Protein AF-A0A950K668-F1 (afdb_monomer_lite)

pLDDT: mean 90.5, std 13.12, range [50.38, 98.75]

Structure (mmCIF, N/CA/C/O backbone):
data_AF-A0A950K668-F1
#
_entry.id   AF-A0A950K668-F1
#
loop_
_atom_site.group_PDB
_atom_site.id
_atom_site.type_symbol
_atom_site.label_atom_id
_atom_site.label_alt_id
_atom_site.label_comp_id
_atom_site.label_asym_id
_atom_site.label_entity_id
_atom_site.label_seq_id
_atom_site.pdbx_PDB_ins_code
_atom_site.Cartn_x
_atom_site.Cartn_y
_atom_site.Cartn_z
_atom_site.occupancy
_atom_site.B_iso_or_equiv
_atom_site.auth_seq_id
_atom_site.auth_comp_id
_atom_site.auth_asym_id
_atom_site.auth_atom_id
_atom_site.pdbx_PDB_model_num
ATOM 1 N N . MET A 1 1 ? -11.697 -62.229 7.046 1.00 52.88 1 MET A N 1
ATOM 2 C CA . MET A 1 1 ? -10.330 -61.684 7.154 1.00 52.88 1 MET A CA 1
ATOM 3 C C . MET A 1 1 ? -10.079 -60.852 5.907 1.00 52.88 1 MET A C 1
ATOM 5 O O . MET A 1 1 ? -9.658 -61.414 4.909 1.00 52.88 1 MET A O 1
ATOM 9 N N . THR A 1 2 ? -10.416 -59.558 5.931 1.00 50.38 2 THR A N 1
ATOM 10 C CA . THR A 1 2 ? -10.084 -58.634 4.834 1.00 50.38 2 THR A CA 1
ATOM 11 C C . THR A 1 2 ? -9.864 -57.237 5.408 1.00 50.38 2 THR A C 1
ATOM 13 O O . THR A 1 2 ? -10.656 -56.756 6.213 1.00 50.38 2 THR A O 1
ATOM 16 N N . LEU A 1 3 ? -8.714 -56.686 5.032 1.00 50.91 3 LEU A N 1
ATOM 17 C CA . LEU A 1 3 ? -7.992 -55.516 5.526 1.00 50.91 3 LEU A CA 1
ATOM 18 C C . LEU A 1 3 ? -8.825 -54.226 5.654 1.00 50.91 3 LEU A C 1
ATOM 20 O O . LEU A 1 3 ? -9.445 -53.780 4.693 1.00 50.91 3 LEU A O 1
ATOM 24 N N . LEU A 1 4 ? -8.716 -53.578 6.818 1.00 55.41 4 LEU A N 1
ATOM 25 C CA . LEU A 1 4 ? -9.062 -52.174 7.035 1.00 55.41 4 LEU A CA 1
ATOM 26 C C . LEU A 1 4 ? -7.899 -51.315 6.497 1.00 55.41 4 LEU A C 1
ATOM 28 O O . LEU A 1 4 ? -6.801 -51.346 7.053 1.00 55.41 4 LEU A O 1
ATOM 32 N N . LEU A 1 5 ? -8.107 -50.593 5.395 1.00 57.03 5 LEU A N 1
ATOM 33 C CA . LEU A 1 5 ? -7.102 -49.700 4.812 1.00 57.03 5 LEU A CA 1
ATOM 34 C C . LEU A 1 5 ? -7.145 -48.346 5.549 1.00 57.03 5 LEU A C 1
ATOM 36 O O . LEU A 1 5 ? -7.999 -47.506 5.277 1.00 57.03 5 LEU A O 1
ATOM 40 N N . LEU A 1 6 ? -6.249 -48.150 6.517 1.00 55.00 6 LEU A N 1
ATOM 41 C CA . LEU A 1 6 ? -6.018 -46.858 7.171 1.00 55.00 6 LEU A CA 1
ATOM 42 C C . LEU A 1 6 ? -5.288 -45.923 6.196 1.00 55.00 6 LEU A C 1
ATOM 44 O O . LEU A 1 6 ? -4.094 -46.079 5.947 1.00 55.00 6 LEU A O 1
ATOM 48 N N . ILE A 1 7 ? -6.005 -44.948 5.640 1.00 62.03 7 ILE A N 1
ATOM 49 C CA . ILE A 1 7 ? -5.413 -43.857 4.860 1.00 62.03 7 ILE A CA 1
ATOM 50 C C . ILE A 1 7 ? -4.798 -42.866 5.857 1.00 62.03 7 ILE A C 1
ATOM 52 O O . ILE A 1 7 ? -5.500 -42.046 6.446 1.00 62.03 7 ILE A O 1
ATOM 56 N N . LEU A 1 8 ? -3.482 -42.957 6.072 1.00 56.16 8 LEU A N 1
ATOM 57 C CA . LEU A 1 8 ? -2.706 -41.893 6.710 1.00 56.16 8 LEU A CA 1
ATOM 58 C C . LEU A 1 8 ? -2.647 -40.698 5.750 1.00 56.16 8 LEU A C 1
ATOM 60 O O . LEU A 1 8 ? -1.856 -40.682 4.810 1.00 56.16 8 LEU A O 1
ATOM 64 N N . LEU A 1 9 ? -3.491 -39.696 5.984 1.00 61.62 9 LEU A N 1
ATOM 65 C CA . LEU A 1 9 ? -3.308 -38.363 5.417 1.00 61.62 9 LEU A CA 1
ATOM 66 C C . LEU A 1 9 ? -2.074 -37.735 6.085 1.00 61.62 9 LEU A C 1
ATOM 68 O O . LEU A 1 9 ? -2.092 -37.557 7.306 1.00 61.62 9 LEU A O 1
ATOM 72 N N . PRO A 1 10 ? -1.006 -37.388 5.345 1.00 56.12 10 PRO A N 1
ATOM 73 C CA . PRO A 1 10 ? 0.038 -36.554 5.907 1.00 56.12 10 PRO A CA 1
ATOM 74 C C . PRO A 1 10 ? -0.585 -35.181 6.158 1.00 56.12 10 PRO A C 1
ATOM 76 O O . PRO A 1 10 ? -0.921 -34.455 5.222 1.00 56.12 10 PRO A O 1
ATOM 79 N N . ALA A 1 11 ? -0.781 -34.836 7.429 1.00 57.47 11 ALA A N 1
ATOM 80 C CA . ALA A 1 11 ? -1.008 -33.456 7.814 1.00 57.47 11 ALA A CA 1
ATOM 81 C C . ALA A 1 11 ? 0.203 -32.665 7.308 1.00 57.47 11 ALA A C 1
ATOM 83 O O . ALA A 1 11 ? 1.310 -32.833 7.820 1.00 57.47 11 ALA A O 1
ATOM 84 N N . LEU A 1 12 ? 0.014 -31.875 6.249 1.00 54.16 12 LEU A N 1
ATOM 85 C CA . LEU A 1 12 ? 1.000 -30.907 5.791 1.00 54.16 12 LEU A CA 1
ATOM 86 C C . LEU A 1 12 ? 1.207 -29.929 6.946 1.00 54.16 12 LEU A C 1
ATOM 88 O O . LEU A 1 12 ? 0.433 -28.990 7.121 1.00 54.16 12 LEU A O 1
ATOM 92 N N . ALA A 1 13 ? 2.209 -30.199 7.779 1.00 54.59 13 ALA A N 1
ATOM 93 C CA . ALA A 1 13 ? 2.673 -29.268 8.784 1.00 54.59 13 ALA A CA 1
ATOM 94 C C . ALA A 1 13 ? 3.174 -28.036 8.027 1.00 54.59 13 ALA A C 1
ATOM 96 O O . ALA A 1 13 ? 4.266 -28.042 7.463 1.00 54.59 13 ALA A O 1
ATOM 97 N N . GLN A 1 14 ? 2.326 -27.013 7.931 1.00 56.84 14 GLN A N 1
ATOM 98 C CA . GLN A 1 14 ? 2.734 -25.708 7.440 1.00 56.84 14 GLN A CA 1
ATOM 99 C C . GLN A 1 14 ? 3.853 -25.234 8.369 1.00 56.84 14 GLN A C 1
ATOM 101 O O . GLN A 1 14 ? 3.646 -25.144 9.582 1.00 56.84 14 GLN A O 1
ATOM 106 N N . GLU A 1 15 ? 5.050 -25.009 7.820 1.00 59.06 15 GLU A N 1
ATOM 107 C CA . GLU A 1 15 ? 6.152 -24.416 8.578 1.00 59.06 15 GLU A CA 1
ATOM 108 C C . GLU A 1 15 ? 5.621 -23.145 9.265 1.00 59.06 15 GLU A C 1
ATOM 110 O O . GLU A 1 15 ? 4.963 -22.342 8.590 1.00 59.06 15 GLU A O 1
ATOM 115 N N . PRO A 1 16 ? 5.841 -22.955 10.581 1.00 61.91 16 PRO A N 1
ATOM 116 C CA . PRO A 1 16 ? 5.365 -21.771 11.280 1.00 61.91 16 PRO A CA 1
ATOM 117 C C . PRO A 1 16 ? 5.895 -20.522 10.573 1.00 61.91 16 PRO A C 1
ATOM 119 O O . PRO A 1 16 ? 7.095 -20.249 10.599 1.00 61.91 16 PRO A O 1
ATOM 122 N N . GLN A 1 17 ? 5.017 -19.777 9.900 1.00 66.31 17 GLN A N 1
ATOM 123 C CA . GLN A 1 17 ? 5.405 -18.505 9.306 1.00 66.31 17 GLN A CA 1
ATOM 124 C C . GLN A 1 17 ? 5.792 -17.553 10.435 1.00 66.31 17 GLN A C 1
ATOM 126 O O . GLN A 1 17 ? 5.032 -17.372 11.391 1.00 66.31 17 GLN A O 1
ATOM 131 N N . VAL A 1 18 ? 6.978 -16.950 10.327 1.00 76.94 18 VAL A N 1
ATOM 132 C CA . VAL A 1 18 ? 7.413 -15.907 11.256 1.00 76.94 18 VAL A CA 1
ATOM 133 C C . VAL A 1 18 ? 6.431 -14.747 11.117 1.00 76.94 18 VAL A C 1
ATOM 135 O O . VAL A 1 18 ? 6.341 -14.114 10.064 1.00 76.94 18 VAL A O 1
ATOM 138 N N . ARG A 1 19 ? 5.636 -14.519 12.166 1.00 78.00 19 ARG A N 1
ATOM 139 C CA . ARG A 1 19 ? 4.750 -13.360 12.254 1.00 78.00 19 ARG A CA 1
ATOM 140 C C . ARG A 1 19 ? 5.553 -12.175 12.755 1.00 78.00 19 ARG A C 1
ATOM 142 O O . ARG A 1 19 ? 6.066 -12.198 13.871 1.00 78.00 19 ARG A O 1
ATOM 149 N N . GLU A 1 20 ? 5.620 -11.146 11.932 1.00 82.69 20 GLU A N 1
ATOM 150 C CA . GLU A 1 20 ? 6.189 -9.861 12.300 1.00 82.69 20 GLU A CA 1
ATOM 151 C C . GLU A 1 20 ? 5.124 -8.992 12.971 1.00 82.69 20 GLU A C 1
ATOM 153 O O . GLU A 1 20 ? 3.912 -9.235 12.872 1.00 82.69 20 GLU A O 1
ATOM 158 N N . GLN A 1 21 ? 5.596 -7.977 13.689 1.00 80.06 21 GLN A N 1
ATOM 159 C CA . GLN A 1 21 ? 4.751 -6.978 14.325 1.00 80.06 21 GLN A CA 1
ATOM 160 C C . GLN A 1 21 ? 5.196 -5.585 13.884 1.00 80.06 21 GLN A C 1
ATOM 162 O O . GLN A 1 21 ? 6.334 -5.178 14.121 1.00 80.06 21 GLN A O 1
ATOM 167 N N . ALA A 1 22 ? 4.271 -4.848 13.276 1.00 77.69 22 ALA A N 1
ATOM 168 C CA . ALA A 1 22 ? 4.298 -3.395 13.226 1.00 77.69 22 ALA A CA 1
ATOM 169 C C . ALA A 1 22 ? 3.438 -2.835 14.370 1.00 77.69 22 ALA A C 1
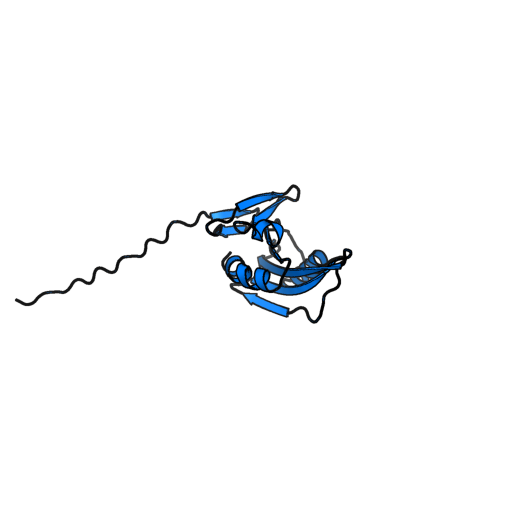ATOM 171 O O . ALA A 1 22 ? 2.603 -3.562 14.919 1.00 77.69 22 ALA A O 1
ATOM 172 N N . PRO A 1 23 ? 3.578 -1.547 14.732 1.00 73.56 23 PRO A N 1
ATOM 173 C CA . PRO A 1 23 ? 2.679 -0.896 15.680 1.00 73.56 23 PRO A CA 1
ATOM 174 C C . PRO A 1 23 ? 1.208 -0.986 15.233 1.00 73.56 23 PRO A C 1
ATOM 176 O O . PRO A 1 23 ? 0.711 -0.138 14.498 1.00 73.56 23 PRO A O 1
ATOM 179 N N . GLY A 1 24 ? 0.501 -2.018 15.701 1.00 72.06 24 GLY A N 1
ATOM 180 C CA . GLY A 1 24 ? -0.904 -2.275 15.385 1.00 72.06 24 GLY A CA 1
ATOM 181 C C . GLY A 1 24 ? -1.216 -3.382 14.409 1.00 72.06 24 GLY A C 1
ATOM 182 O O . GLY A 1 24 ? -2.366 -3.780 14.366 1.00 72.06 24 GLY A O 1
ATOM 183 N N . LEU A 1 25 ? -0.237 -3.894 13.673 1.00 83.19 25 LEU A N 1
ATOM 184 C CA . LEU A 1 25 ? -0.485 -4.884 12.633 1.00 83.19 25 LEU A CA 1
ATOM 185 C C . LEU A 1 25 ? 0.442 -6.078 12.833 1.00 83.19 25 LEU A C 1
ATOM 187 O O . LEU A 1 25 ? 1.658 -5.913 12.929 1.00 83.19 25 LEU A O 1
ATOM 191 N N . SER A 1 26 ? -0.129 -7.280 12.885 1.00 85.19 26 SER A N 1
ATOM 192 C CA . SER A 1 26 ? 0.639 -8.522 12.825 1.00 85.19 26 SER A CA 1
ATOM 193 C C . SER A 1 26 ? 0.419 -9.170 11.471 1.00 85.19 26 SER A C 1
ATOM 195 O O . SER A 1 26 ? -0.723 -9.424 11.103 1.00 85.19 26 SER A O 1
ATOM 197 N N . PHE A 1 27 ? 1.508 -9.454 10.767 1.00 86.12 27 PHE A N 1
ATOM 198 C CA . PHE A 1 27 ? 1.480 -9.995 9.412 1.00 86.12 27 PHE A CA 1
ATOM 199 C C . PHE A 1 27 ? 2.549 -11.087 9.259 1.00 86.12 27 PHE A C 1
ATOM 201 O O . PHE A 1 27 ? 3.582 -11.045 9.938 1.00 86.12 27 PHE A O 1
ATOM 208 N N . PRO A 1 28 ? 2.328 -12.100 8.408 1.00 89.38 28 PRO A N 1
ATOM 209 C CA . PRO A 1 28 ? 3.370 -13.055 8.057 1.00 89.38 28 PRO A CA 1
ATOM 210 C C . PRO A 1 28 ? 4.458 -12.368 7.218 1.00 89.38 28 PRO A C 1
ATOM 212 O O . PRO A 1 28 ? 4.152 -11.724 6.215 1.00 89.38 28 PRO A O 1
ATOM 215 N N . LEU A 1 29 ? 5.736 -12.531 7.583 1.00 91.75 29 LEU A N 1
ATOM 216 C CA . LEU A 1 29 ? 6.832 -12.134 6.694 1.00 91.75 29 LEU A CA 1
ATOM 217 C C . LEU A 1 29 ? 6.954 -13.167 5.565 1.00 91.75 29 LEU A C 1
ATOM 219 O O . LEU A 1 29 ? 7.190 -14.348 5.850 1.00 91.75 29 LEU A O 1
ATOM 223 N N . PRO A 1 30 ? 6.819 -12.773 4.288 1.00 92.12 30 PRO A N 1
ATOM 224 C CA . PRO A 1 30 ? 6.912 -13.726 3.197 1.00 92.12 30 PRO A CA 1
ATOM 225 C C . PRO A 1 30 ? 8.314 -14.340 3.118 1.00 92.12 30 PRO A C 1
ATOM 227 O O . PRO A 1 30 ? 9.329 -13.691 3.378 1.00 92.12 30 PRO A O 1
ATOM 230 N N . LYS A 1 31 ? 8.386 -15.620 2.743 1.00 90.44 31 LYS A N 1
ATOM 231 C CA . LYS A 1 31 ? 9.650 -16.365 2.709 1.00 90.44 31 LYS A CA 1
ATOM 232 C C . LYS A 1 31 ? 10.668 -15.679 1.790 1.00 90.44 31 LYS A C 1
ATOM 234 O O . LYS A 1 31 ? 10.392 -15.444 0.617 1.00 90.44 31 LYS A O 1
ATOM 239 N N . GLY A 1 32 ? 11.857 -15.405 2.325 1.00 91.94 32 GLY A N 1
ATOM 240 C CA . GLY A 1 32 ? 12.962 -14.778 1.592 1.00 91.94 32 GLY A CA 1
ATOM 241 C C . GLY A 1 32 ? 12.886 -13.253 1.487 1.00 91.94 32 GLY A C 1
ATOM 242 O O . GLY A 1 32 ? 13.800 -12.656 0.927 1.00 91.94 32 GLY A O 1
ATOM 243 N N . TRP A 1 33 ? 11.840 -12.624 2.025 1.00 95.81 33 TRP A N 1
ATOM 244 C CA . TRP A 1 33 ? 11.753 -11.171 2.105 1.00 95.81 33 TRP A CA 1
ATOM 245 C C . TRP A 1 33 ? 12.534 -10.658 3.308 1.00 95.81 33 TRP A C 1
ATOM 247 O O . TRP A 1 33 ? 12.686 -11.358 4.312 1.00 95.81 33 TRP A O 1
ATOM 257 N N . SER A 1 34 ? 13.031 -9.429 3.208 1.00 94.94 34 SER A N 1
ATOM 258 C CA . SER A 1 34 ? 13.724 -8.767 4.308 1.00 94.94 34 SER A CA 1
ATOM 259 C C . SER A 1 34 ? 12.881 -7.648 4.902 1.00 94.94 34 SER A C 1
ATOM 261 O O . SER A 1 34 ? 12.073 -7.013 4.225 1.00 94.94 34 SER A O 1
ATOM 263 N N . ARG A 1 35 ? 13.087 -7.423 6.199 1.00 94.50 35 ARG A N 1
ATOM 264 C CA . ARG A 1 35 ? 12.499 -6.329 6.962 1.00 94.50 35 ARG A CA 1
ATOM 265 C C . ARG A 1 35 ? 13.546 -5.242 7.185 1.00 94.50 35 ARG A C 1
ATOM 267 O O . ARG A 1 35 ? 14.686 -5.546 7.531 1.00 94.50 35 ARG A O 1
ATOM 274 N N . GLN A 1 36 ? 13.136 -3.988 7.049 1.00 95.25 36 GLN A N 1
ATOM 275 C CA . GLN A 1 36 ? 13.929 -2.818 7.405 1.00 95.25 36 GLN A CA 1
ATOM 276 C C . GLN A 1 36 ? 13.047 -1.791 8.121 1.00 95.25 36 GLN A C 1
ATOM 278 O O . GLN A 1 36 ? 12.076 -1.294 7.555 1.00 95.25 36 GLN A O 1
ATOM 283 N N . ASP A 1 37 ? 13.389 -1.449 9.360 1.00 94.25 37 ASP A N 1
ATOM 284 C CA . ASP A 1 37 ? 12.733 -0.357 10.080 1.00 94.25 37 ASP A CA 1
ATOM 285 C C . ASP A 1 37 ? 13.193 1.001 9.529 1.00 94.25 37 ASP A C 1
ATOM 287 O O . ASP A 1 37 ? 14.380 1.217 9.267 1.00 94.25 37 ASP A O 1
ATOM 291 N N . LEU A 1 38 ? 12.245 1.918 9.339 1.00 93.94 38 LEU A N 1
ATOM 292 C CA . LEU A 1 38 ? 12.496 3.274 8.859 1.00 93.94 38 LEU A CA 1
ATOM 293 C C . LEU A 1 38 ? 12.364 4.283 10.005 1.00 93.94 38 LEU A C 1
ATOM 295 O O . LEU A 1 38 ? 11.614 4.076 10.960 1.00 93.94 38 LEU A O 1
ATOM 299 N N . GLU A 1 39 ? 13.024 5.435 9.876 1.00 89.31 39 GLU A N 1
ATOM 300 C CA . GLU A 1 39 ? 12.971 6.514 10.878 1.00 89.31 39 GLU A CA 1
ATOM 301 C C . GLU A 1 39 ? 11.542 7.027 11.137 1.00 89.31 39 GLU A C 1
ATOM 303 O O . GLU A 1 39 ? 11.213 7.465 12.238 1.00 89.31 39 GLU A O 1
ATOM 308 N N . SER A 1 40 ? 10.651 6.902 10.148 1.00 88.12 40 SER A N 1
ATOM 309 C CA . SER A 1 40 ? 9.236 7.284 10.230 1.00 88.12 40 SER A CA 1
ATOM 310 C C . SER A 1 40 ? 8.365 6.334 11.066 1.00 88.12 40 SER A C 1
ATOM 312 O O . SER A 1 40 ? 7.142 6.478 11.063 1.00 88.12 40 SER A O 1
ATOM 314 N N . LYS A 1 41 ? 8.958 5.338 11.744 1.00 90.12 41 LYS A N 1
ATOM 315 C CA . LYS A 1 41 ? 8.266 4.204 12.397 1.00 90.12 41 LYS A CA 1
ATOM 316 C C . LYS A 1 41 ? 7.488 3.307 11.429 1.00 90.12 41 LYS A C 1
ATOM 318 O O . LYS A 1 41 ? 6.730 2.445 11.868 1.00 90.12 41 LYS A O 1
ATOM 323 N N . SER A 1 42 ? 7.659 3.521 10.127 1.00 93.75 42 SER A N 1
ATOM 324 C CA . SER A 1 42 ? 7.189 2.593 9.105 1.00 93.75 42 SER A CA 1
ATOM 325 C C . SER A 1 42 ? 8.171 1.433 8.984 1.00 93.75 42 SER A C 1
ATOM 327 O O . SER A 1 42 ? 9.350 1.565 9.317 1.00 93.75 42 SER A O 1
ATOM 329 N N . ILE A 1 43 ? 7.693 0.312 8.463 1.00 95.25 43 ILE A N 1
ATOM 330 C CA . ILE A 1 43 ? 8.522 -0.857 8.178 1.00 95.25 43 ILE A CA 1
ATOM 331 C C . ILE A 1 43 ? 8.532 -1.073 6.671 1.00 95.25 43 ILE A C 1
ATOM 333 O O . ILE A 1 43 ? 7.472 -1.180 6.061 1.00 95.25 43 ILE A O 1
ATOM 337 N N . ALA A 1 44 ? 9.714 -1.150 6.069 1.00 96.00 44 ALA A N 1
ATOM 338 C CA . ALA A 1 44 ? 9.875 -1.603 4.698 1.00 96.00 44 ALA A CA 1
ATOM 339 C C . ALA A 1 44 ? 10.051 -3.126 4.668 1.00 96.00 44 ALA A C 1
ATOM 341 O O . ALA A 1 44 ? 10.872 -3.691 5.390 1.00 96.00 44 ALA A O 1
ATOM 342 N N . ILE A 1 45 ? 9.272 -3.777 3.817 1.00 96.56 45 ILE A N 1
ATOM 343 C CA . ILE A 1 45 ? 9.307 -5.202 3.522 1.00 96.56 45 ILE A CA 1
ATOM 344 C C . ILE A 1 45 ? 9.733 -5.322 2.057 1.00 96.56 45 ILE A C 1
ATOM 346 O O . ILE A 1 45 ? 9.063 -4.812 1.153 1.00 96.56 45 ILE A O 1
ATOM 350 N N . LEU A 1 46 ? 10.903 -5.916 1.832 1.00 96.94 46 LEU A N 1
ATOM 351 C CA . LEU A 1 46 ? 11.586 -5.917 0.540 1.00 96.94 46 LEU A CA 1
ATOM 352 C C . LEU A 1 46 ? 11.593 -7.329 -0.062 1.00 96.94 46 LEU A C 1
ATOM 354 O O . LEU A 1 46 ? 11.957 -8.279 0.642 1.00 96.94 46 LEU A O 1
ATOM 358 N N . PRO A 1 47 ? 11.225 -7.490 -1.345 1.00 95.81 47 PRO A N 1
ATOM 359 C CA . PRO A 1 47 ? 11.312 -8.775 -2.027 1.00 95.81 47 PRO A CA 1
ATOM 360 C C . PRO A 1 47 ? 12.774 -9.219 -2.200 1.00 95.81 47 PRO A C 1
ATOM 362 O O . PRO A 1 47 ? 13.686 -8.390 -2.171 1.00 95.81 47 PRO A O 1
ATOM 365 N N . PRO A 1 48 ? 13.033 -10.524 -2.390 1.00 93.50 48 PRO A N 1
ATOM 366 C CA . PRO A 1 48 ? 14.389 -11.035 -2.547 1.00 93.50 48 PRO A CA 1
ATOM 367 C C . PRO A 1 48 ? 15.067 -10.537 -3.832 1.00 93.50 48 PRO A C 1
ATOM 369 O O . PRO A 1 48 ? 14.438 -10.341 -4.870 1.00 93.50 48 PRO A O 1
ATOM 372 N N . GLY A 1 49 ? 16.397 -10.442 -3.791 1.00 91.75 49 GLY A N 1
ATOM 373 C CA . GLY A 1 49 ? 17.223 -10.255 -4.985 1.00 91.75 49 GLY A CA 1
ATOM 374 C C . GLY A 1 49 ? 17.177 -8.842 -5.575 1.00 91.75 49 GLY A C 1
ATOM 375 O O . GLY A 1 49 ? 17.236 -7.849 -4.852 1.00 91.75 49 GLY A O 1
ATOM 376 N N . GLY A 1 50 ? 17.156 -8.757 -6.910 1.00 84.19 50 GLY A N 1
ATOM 377 C CA . GLY A 1 50 ? 17.211 -7.485 -7.645 1.00 84.19 50 GLY A CA 1
ATOM 378 C C . GLY A 1 50 ? 15.967 -6.611 -7.465 1.00 84.19 50 GLY A C 1
ATOM 379 O O . GLY A 1 50 ? 16.067 -5.383 -7.520 1.00 84.19 50 GLY A O 1
ATOM 380 N N . ASP A 1 51 ? 14.829 -7.237 -7.167 1.00 91.12 51 ASP A N 1
ATOM 381 C CA . ASP A 1 51 ? 13.536 -6.573 -7.024 1.00 91.12 51 ASP A CA 1
ATOM 382 C C . ASP A 1 51 ? 13.493 -5.620 -5.827 1.00 91.12 51 ASP A C 1
ATOM 384 O O . ASP A 1 51 ? 12.766 -4.632 -5.875 1.00 91.12 51 ASP A O 1
ATOM 388 N N . ALA A 1 52 ? 14.309 -5.845 -4.788 1.00 88.50 52 ALA A N 1
ATOM 389 C CA . ALA A 1 52 ? 14.366 -5.004 -3.585 1.00 88.50 52 ALA A CA 1
ATOM 390 C C . ALA A 1 52 ? 14.635 -3.516 -3.880 1.00 88.50 52 ALA A C 1
ATOM 392 O O . ALA A 1 52 ? 14.332 -2.650 -3.066 1.00 88.50 52 ALA A O 1
ATOM 393 N N . ARG A 1 53 ? 15.236 -3.207 -5.038 1.00 90.12 53 ARG A N 1
ATOM 394 C CA . ARG A 1 53 ? 15.521 -1.829 -5.476 1.00 90.12 53 ARG A CA 1
ATOM 395 C C . ARG A 1 53 ? 14.395 -1.203 -6.298 1.00 90.12 53 ARG A C 1
ATOM 397 O O . ARG A 1 53 ? 14.447 -0.012 -6.585 1.00 90.12 53 ARG A O 1
ATOM 404 N N . GLN A 1 54 ? 13.437 -2.009 -6.737 1.00 95.81 54 GLN A N 1
ATOM 405 C CA . GLN A 1 54 ? 12.401 -1.637 -7.699 1.00 95.81 54 GLN A CA 1
ATOM 406 C C . GLN A 1 54 ? 10.990 -1.910 -7.175 1.00 95.81 54 GLN A C 1
ATOM 408 O O . GLN A 1 54 ? 10.023 -1.557 -7.843 1.00 95.81 54 GLN A O 1
ATOM 413 N N . CYS A 1 55 ? 10.859 -2.548 -6.016 1.00 97.75 55 CYS A N 1
ATOM 414 C CA . CYS A 1 55 ? 9.599 -2.860 -5.377 1.00 97.75 55 CYS A CA 1
ATOM 415 C C . CYS A 1 55 ? 9.769 -2.800 -3.860 1.00 97.75 55 CYS A C 1
ATOM 417 O O . CYS A 1 55 ? 10.652 -3.452 -3.304 1.00 97.75 55 CYS A O 1
ATOM 419 N N . THR A 1 56 ? 8.888 -2.058 -3.199 1.00 97.69 56 THR A N 1
ATOM 420 C CA . THR A 1 56 ? 8.886 -1.899 -1.745 1.00 97.69 56 THR A CA 1
ATOM 421 C C . THR A 1 56 ? 7.463 -2.020 -1.231 1.00 97.69 56 THR A C 1
ATOM 423 O O . THR A 1 56 ? 6.543 -1.396 -1.765 1.00 97.69 56 THR A O 1
ATOM 426 N N . VAL A 1 57 ? 7.293 -2.792 -0.162 1.00 97.75 57 VAL A N 1
ATOM 427 C CA . VAL A 1 57 ? 6.069 -2.811 0.636 1.00 97.75 57 VAL A CA 1
ATOM 428 C C . VAL A 1 57 ? 6.335 -2.024 1.911 1.00 97.75 57 VAL A C 1
ATOM 430 O O . VAL A 1 57 ? 7.303 -2.288 2.612 1.00 97.75 57 VAL A O 1
ATOM 433 N N . LEU A 1 58 ? 5.509 -1.032 2.206 1.00 96.88 58 LEU A N 1
ATOM 434 C CA . LEU A 1 58 ? 5.609 -0.199 3.395 1.00 96.88 58 LEU A CA 1
ATOM 435 C C . LEU A 1 58 ? 4.435 -0.505 4.312 1.00 96.88 58 LEU A C 1
ATOM 437 O O . LEU A 1 58 ? 3.286 -0.269 3.948 1.00 96.88 58 LEU A O 1
ATOM 441 N N . ILE A 1 59 ? 4.731 -0.994 5.510 1.00 96.56 59 ILE A N 1
ATOM 442 C CA . ILE A 1 59 ? 3.769 -1.074 6.603 1.00 96.56 59 ILE A CA 1
ATOM 443 C C . ILE A 1 59 ? 3.816 0.266 7.327 1.00 96.56 59 ILE A C 1
ATOM 445 O O . ILE A 1 59 ? 4.834 0.622 7.931 1.00 96.56 59 ILE A O 1
ATOM 449 N N . LEU A 1 60 ? 2.738 1.034 7.217 1.00 95.19 60 LEU A N 1
ATOM 450 C CA . LEU A 1 60 ? 2.649 2.352 7.831 1.00 95.19 60 LEU A CA 1
ATOM 451 C C . LEU A 1 60 ? 2.274 2.203 9.313 1.00 95.19 60 LEU A C 1
ATOM 453 O O . LEU A 1 60 ? 1.545 1.274 9.672 1.00 95.19 60 LEU A O 1
ATOM 457 N N . PRO A 1 61 ? 2.748 3.099 10.197 1.00 93.44 61 PRO A N 1
ATOM 458 C CA . PRO A 1 61 ? 2.317 3.087 11.588 1.00 93.44 61 PRO A CA 1
ATOM 459 C C . PRO A 1 61 ? 0.803 3.289 11.653 1.00 93.44 61 PRO A C 1
ATOM 461 O O . PRO A 1 61 ? 0.270 4.150 10.950 1.00 93.44 61 PRO A O 1
ATOM 464 N N . ALA A 1 62 ? 0.120 2.524 12.509 1.00 94.44 62 ALA A N 1
ATOM 465 C CA . ALA A 1 62 ? -1.305 2.728 12.730 1.00 94.44 62 ALA A CA 1
ATOM 466 C C . ALA A 1 62 ? -1.575 4.154 13.238 1.00 94.44 62 ALA A C 1
ATOM 468 O O . ALA A 1 62 ? -0.807 4.695 14.040 1.00 94.44 62 ALA A O 1
ATOM 469 N N . GLN A 1 63 ? -2.670 4.749 12.773 1.00 94.62 63 GLN A N 1
ATOM 470 C CA . GLN A 1 63 ? -3.055 6.124 13.095 1.00 94.62 63 GLN A CA 1
ATOM 471 C C . GLN A 1 63 ? -4.462 6.150 13.674 1.00 94.62 63 GLN A C 1
ATOM 473 O O . GLN A 1 63 ? -5.319 5.386 13.240 1.00 94.62 63 GLN A O 1
ATOM 478 N N . ASP A 1 64 ? -4.715 7.053 14.615 1.00 96.56 64 ASP A N 1
ATOM 479 C CA . ASP A 1 64 ? -6.082 7.372 15.010 1.00 96.56 64 ASP A CA 1
ATOM 480 C C . ASP A 1 64 ? -6.657 8.408 14.036 1.00 96.56 64 ASP A C 1
ATOM 482 O O . ASP A 1 64 ? -6.046 9.448 13.782 1.00 96.56 64 ASP A O 1
ATOM 486 N N . VAL A 1 65 ? -7.831 8.119 13.481 1.00 97.19 65 VAL A N 1
ATOM 487 C CA . VAL A 1 65 ? -8.555 8.966 12.532 1.00 97.19 65 VAL A CA 1
ATOM 488 C C . VAL A 1 65 ? -9.997 9.170 12.995 1.00 97.19 65 VAL A C 1
ATOM 490 O O . VAL A 1 65 ? -10.649 8.251 13.491 1.00 97.19 65 VAL A O 1
ATOM 493 N N . ASP A 1 66 ? -10.514 10.383 12.802 1.00 97.50 66 ASP A N 1
ATOM 494 C CA . ASP A 1 66 ? -11.922 10.729 13.062 1.00 97.50 66 ASP A CA 1
ATOM 495 C C . ASP A 1 66 ? -12.799 10.654 11.794 1.00 97.50 66 ASP A C 1
ATOM 497 O O . ASP A 1 66 ? -13.988 10.963 11.830 1.00 97.50 66 ASP A O 1
ATOM 501 N N . LEU A 1 67 ? -12.211 10.243 10.668 1.00 97.50 67 LEU A N 1
ATOM 502 C CA . LEU A 1 67 ? -12.879 10.095 9.376 1.00 97.50 67 LEU A CA 1
ATOM 503 C C . LEU A 1 67 ? -13.538 8.721 9.231 1.00 97.50 67 LEU A C 1
ATOM 505 O O . LEU A 1 67 ? -13.126 7.740 9.858 1.00 97.50 67 LEU A O 1
ATOM 509 N N . GLY A 1 68 ? -14.536 8.638 8.348 1.00 97.94 68 GLY A N 1
ATOM 510 C CA . GLY A 1 68 ? -15.105 7.354 7.945 1.00 97.94 68 GLY A CA 1
ATOM 511 C C . GLY A 1 68 ? -14.116 6.517 7.111 1.00 97.94 68 GLY A C 1
ATOM 512 O O . GLY A 1 68 ? -13.258 7.094 6.442 1.00 97.94 68 GLY A O 1
ATOM 513 N N . PRO A 1 69 ? -14.267 5.176 7.052 1.00 97.00 69 PRO A N 1
ATOM 514 C CA . PRO A 1 69 ? -13.340 4.279 6.344 1.00 97.00 69 PRO A CA 1
ATOM 515 C C . PRO A 1 69 ? -13.004 4.676 4.907 1.00 97.00 69 PRO A C 1
ATOM 517 O O . PRO A 1 69 ? -11.836 4.705 4.526 1.00 97.00 69 PRO A O 1
ATOM 520 N N . ALA A 1 70 ? -14.015 5.029 4.110 1.00 97.94 70 ALA A N 1
ATOM 521 C CA . ALA A 1 70 ? -13.805 5.430 2.722 1.00 97.94 70 ALA A CA 1
ATOM 522 C C . ALA A 1 70 ? -13.056 6.770 2.602 1.00 97.94 70 ALA A C 1
ATOM 524 O O . ALA A 1 70 ? -12.188 6.920 1.747 1.00 97.94 70 ALA A O 1
ATOM 525 N N . GLU A 1 71 ? -13.364 7.735 3.470 1.00 98.38 71 GLU A N 1
ATOM 526 C CA . GLU A 1 71 ? -12.733 9.058 3.468 1.00 98.38 71 GLU A CA 1
ATOM 527 C C . GLU A 1 71 ? -11.285 8.990 3.953 1.00 98.38 71 GLU A C 1
ATOM 529 O O . GLU A 1 71 ? -10.405 9.584 3.327 1.00 98.38 71 GLU A O 1
ATOM 534 N N . ALA A 1 72 ? -11.031 8.228 5.022 1.00 98.44 72 ALA A N 1
ATOM 535 C CA . ALA A 1 72 ? -9.696 7.970 5.546 1.00 98.44 72 ALA A CA 1
ATOM 536 C C . ALA A 1 72 ? -8.813 7.276 4.496 1.00 98.44 72 ALA A C 1
ATOM 538 O O . ALA A 1 72 ? -7.686 7.710 4.251 1.00 98.44 72 ALA A O 1
ATOM 539 N N . HIS A 1 73 ? -9.349 6.252 3.821 1.00 98.62 73 HIS A N 1
ATOM 540 C CA . HIS A 1 73 ? -8.669 5.565 2.724 1.00 98.62 73 HIS A CA 1
ATOM 541 C C . HIS A 1 73 ? -8.332 6.514 1.568 1.00 98.62 73 HIS A C 1
ATOM 543 O O . HIS A 1 73 ? -7.181 6.598 1.139 1.00 98.62 73 HIS A O 1
ATOM 549 N N . ASP A 1 74 ? -9.324 7.264 1.080 1.00 98.56 74 ASP A N 1
ATOM 550 C CA . ASP A 1 74 ? -9.140 8.186 -0.039 1.00 98.56 74 ASP A CA 1
ATOM 551 C C . ASP A 1 74 ? -8.158 9.311 0.309 1.00 98.56 74 ASP A C 1
ATOM 553 O O . ASP A 1 74 ? -7.375 9.737 -0.543 1.00 98.56 74 ASP A O 1
ATOM 557 N N . GLN A 1 75 ? -8.172 9.797 1.553 1.00 98.50 75 GLN A N 1
ATOM 558 C CA . GLN A 1 75 ? -7.186 10.756 2.037 1.00 98.50 75 GLN A CA 1
ATOM 559 C C . GLN A 1 75 ? -5.782 10.163 2.041 1.00 98.50 75 GLN A C 1
ATOM 561 O O . GLN A 1 75 ? -4.870 10.801 1.517 1.00 98.50 75 GLN A O 1
ATOM 566 N N . LEU A 1 76 ? -5.607 8.952 2.571 1.00 98.38 76 LEU A N 1
ATOM 567 C CA . LEU A 1 76 ? -4.301 8.309 2.602 1.00 98.38 76 LEU A CA 1
ATOM 568 C C . LEU A 1 76 ? -3.761 8.059 1.191 1.00 98.38 76 LEU A C 1
ATOM 570 O O . LEU A 1 76 ? -2.593 8.343 0.939 1.00 98.38 76 LEU A O 1
ATOM 574 N N . PHE A 1 77 ? -4.600 7.603 0.255 1.00 98.56 77 PHE A N 1
ATOM 575 C CA . PHE A 1 77 ? -4.190 7.434 -1.141 1.00 98.56 77 PHE A CA 1
ATOM 576 C C . PHE A 1 77 ? -3.751 8.766 -1.762 1.00 98.56 77 PHE A C 1
ATOM 578 O O . PHE A 1 77 ? -2.678 8.834 -2.357 1.00 98.56 77 PHE A O 1
ATOM 585 N N . ARG A 1 78 ? -4.513 9.853 -1.558 1.00 98.44 78 ARG A N 1
ATOM 586 C CA . ARG A 1 78 ? -4.117 11.193 -2.031 1.00 98.44 78 ARG A CA 1
ATOM 587 C C . ARG A 1 78 ? -2.781 11.648 -1.445 1.00 98.44 78 ARG A C 1
ATOM 589 O O . ARG A 1 78 ? -1.979 12.227 -2.173 1.00 98.44 78 ARG A O 1
ATOM 596 N N . THR A 1 79 ? -2.544 11.401 -0.157 1.00 97.81 79 THR A N 1
ATOM 597 C CA . THR A 1 79 ? -1.268 11.716 0.501 1.00 97.81 79 THR A CA 1
ATOM 598 C C . THR A 1 79 ? -0.127 10.879 -0.072 1.00 97.81 79 THR A C 1
ATOM 600 O O . THR A 1 79 ? 0.922 11.428 -0.396 1.00 97.81 79 THR A O 1
ATOM 603 N N . ALA A 1 80 ? -0.333 9.575 -0.266 1.00 96.81 80 ALA A N 1
ATOM 604 C CA . ALA A 1 80 ? 0.660 8.669 -0.841 1.00 96.81 80 ALA A CA 1
ATOM 605 C C . ALA A 1 80 ? 1.068 9.058 -2.271 1.00 96.81 80 ALA A C 1
ATOM 607 O O . ALA A 1 80 ? 2.213 8.856 -2.668 1.00 96.81 80 ALA A O 1
ATOM 608 N N . THR A 1 81 ? 0.148 9.642 -3.041 1.00 97.69 81 THR A N 1
ATOM 609 C CA . THR A 1 81 ? 0.407 10.104 -4.411 1.00 97.69 81 THR A CA 1
ATOM 610 C C . THR A 1 81 ? 0.667 11.609 -4.502 1.00 97.69 81 THR A C 1
ATOM 612 O O . THR A 1 81 ? 0.639 12.172 -5.599 1.00 97.69 81 THR A O 1
ATOM 615 N N . GLN A 1 82 ? 0.889 12.297 -3.378 1.00 97.88 82 GLN A N 1
ATOM 616 C CA . GLN A 1 82 ? 1.100 13.742 -3.370 1.00 97.88 82 GLN A CA 1
ATOM 617 C C . GLN A 1 82 ? 2.344 14.115 -4.191 1.00 97.88 82 GLN A C 1
ATOM 619 O O . GLN A 1 82 ? 3.403 13.506 -4.067 1.00 97.88 82 GLN A O 1
ATOM 624 N N . GLY A 1 83 ? 2.213 15.128 -5.052 1.00 96.62 83 GLY A N 1
ATOM 625 C CA . GLY A 1 83 ? 3.297 15.565 -5.941 1.00 96.62 83 GLY A CA 1
ATOM 626 C C . GLY A 1 83 ? 3.529 14.667 -7.163 1.00 96.62 83 GLY A C 1
ATOM 627 O O . GLY A 1 83 ? 4.451 14.932 -7.932 1.00 96.62 83 GLY A O 1
ATOM 628 N N . SER A 1 84 ? 2.699 13.639 -7.364 1.00 97.94 84 SER A N 1
ATOM 629 C CA . SER A 1 84 ? 2.692 12.798 -8.567 1.00 97.94 84 SER A CA 1
ATOM 630 C C . SER A 1 84 ? 1.434 13.042 -9.405 1.00 97.94 84 SER A C 1
ATOM 632 O O . SER A 1 84 ? 0.403 13.481 -8.895 1.00 97.94 84 SER A O 1
ATOM 634 N N . THR A 1 85 ? 1.503 12.727 -10.696 1.00 98.31 85 THR A N 1
ATOM 635 C CA . THR A 1 85 ? 0.332 12.675 -11.583 1.00 98.31 85 THR A CA 1
ATOM 636 C C . THR A 1 85 ? -0.208 11.253 -11.611 1.00 98.31 85 THR A C 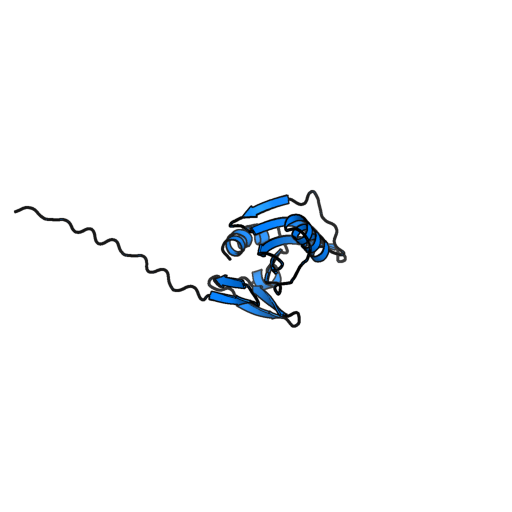1
ATOM 638 O O . THR A 1 85 ? 0.542 10.321 -11.883 1.00 98.31 85 THR A O 1
ATOM 641 N N . VAL A 1 86 ? -1.500 11.070 -11.343 1.00 98.12 86 VAL A N 1
ATOM 642 C CA . VAL A 1 86 ? -2.161 9.765 -11.483 1.00 98.12 86 VAL A CA 1
ATOM 643 C C . VAL A 1 86 ? -2.527 9.554 -12.951 1.00 98.12 86 VAL A C 1
ATOM 645 O O . VAL A 1 86 ? -3.309 10.323 -13.509 1.00 98.12 86 VAL A O 1
ATOM 648 N N . GLU A 1 87 ? -1.979 8.516 -13.580 1.00 97.31 87 GLU A N 1
ATOM 649 C CA . GLU A 1 87 ? -2.305 8.170 -14.962 1.00 97.31 87 GLU A CA 1
ATOM 650 C C . GLU A 1 87 ? -3.543 7.272 -15.031 1.00 97.31 87 GLU A C 1
ATOM 652 O O . GLU A 1 87 ? -3.591 6.174 -14.472 1.00 97.31 87 GLU A O 1
ATOM 657 N N . GLY A 1 88 ? -4.555 7.727 -15.772 1.00 94.62 88 GLY A N 1
ATOM 658 C CA . GLY A 1 88 ? -5.809 7.000 -15.945 1.00 94.62 88 GLY A CA 1
ATOM 659 C C . GLY A 1 88 ? -6.736 7.107 -14.731 1.00 94.62 88 GLY A C 1
ATOM 660 O O . GLY A 1 88 ? -6.844 8.154 -14.097 1.00 94.62 88 GLY A O 1
ATOM 661 N N . LYS A 1 89 ? -7.478 6.032 -14.448 1.00 96.00 89 LYS A N 1
ATOM 662 C CA . LYS A 1 89 ? -8.420 5.971 -13.321 1.00 96.00 89 LYS A CA 1
ATOM 663 C C . LYS A 1 89 ? -7.802 5.196 -12.163 1.00 96.00 89 LYS A C 1
ATOM 665 O O . LYS A 1 89 ? -7.280 4.104 -12.378 1.00 96.00 89 LYS A O 1
ATOM 670 N N . VAL A 1 90 ? -7.963 5.717 -10.946 1.00 98.31 90 VAL A N 1
ATOM 671 C CA . VAL A 1 90 ? -7.723 4.949 -9.716 1.00 98.31 90 VAL A CA 1
ATOM 672 C C . VAL A 1 90 ? -8.693 3.775 -9.697 1.00 98.31 90 VAL A C 1
ATOM 674 O O . VAL A 1 90 ? -9.907 3.982 -9.806 1.00 98.31 90 VAL A O 1
ATOM 677 N N . ARG A 1 91 ? -8.185 2.547 -9.577 1.00 98.31 91 ARG A N 1
ATOM 678 C CA . ARG A 1 91 ? -9.056 1.381 -9.402 1.00 98.31 91 ARG A CA 1
ATOM 679 C C . ARG A 1 91 ? -9.237 1.148 -7.916 1.00 98.31 91 ARG A C 1
ATOM 681 O O . ARG A 1 91 ? -8.268 1.131 -7.164 1.00 98.31 91 ARG A O 1
ATOM 688 N N . LYS A 1 92 ? -10.490 0.962 -7.512 1.00 98.31 92 LYS A N 1
ATOM 689 C CA . LYS A 1 92 ? -10.866 0.657 -6.135 1.00 98.31 92 LYS A CA 1
ATOM 690 C C . LYS A 1 92 ? -11.377 -0.773 -6.051 1.00 98.31 92 LYS A C 1
ATOM 692 O O . LYS A 1 92 ? -12.099 -1.223 -6.939 1.00 98.31 92 LYS A O 1
ATOM 697 N N . SER A 1 93 ? -10.999 -1.481 -4.998 1.00 98.00 93 SER A N 1
ATOM 698 C CA . SER A 1 93 ? -11.416 -2.861 -4.747 1.00 98.00 93 SER A CA 1
ATOM 699 C C . SER A 1 93 ? -11.367 -3.175 -3.253 1.00 98.00 93 SER A C 1
ATOM 701 O O . SER A 1 93 ? -10.963 -2.337 -2.446 1.00 98.00 93 SER A O 1
ATOM 703 N N . THR A 1 94 ? -11.785 -4.381 -2.886 1.00 97.19 94 THR A N 1
ATOM 704 C CA . THR A 1 94 ? -11.615 -4.921 -1.539 1.00 97.19 94 THR A CA 1
ATOM 705 C C . THR A 1 94 ? -10.954 -6.292 -1.613 1.00 97.19 94 THR A C 1
ATOM 707 O O . THR A 1 94 ? -11.208 -7.057 -2.543 1.00 97.19 94 THR A O 1
ATOM 710 N N . CYS A 1 95 ? -10.096 -6.605 -0.644 1.00 94.06 95 CYS A N 1
ATOM 711 C CA . CYS A 1 95 ? -9.433 -7.905 -0.546 1.00 94.06 95 CYS A CA 1
ATOM 712 C C . CYS A 1 95 ? -9.225 -8.269 0.925 1.00 94.06 95 CYS A C 1
ATOM 714 O O . CYS A 1 95 ? -8.669 -7.471 1.666 1.00 94.06 95 CYS A O 1
ATOM 716 N N . ALA A 1 96 ? -9.709 -9.434 1.365 1.00 90.38 96 ALA A N 1
ATOM 717 C CA . ALA A 1 96 ? -9.558 -9.917 2.747 1.00 90.38 96 ALA A CA 1
ATOM 718 C C . ALA A 1 96 ? -9.925 -8.886 3.850 1.00 90.38 96 ALA A C 1
ATOM 720 O O . ALA A 1 96 ? -9.334 -8.872 4.922 1.00 90.38 96 ALA A O 1
ATOM 721 N N . GLY A 1 97 ? -10.909 -8.014 3.594 1.00 92.56 97 GLY A N 1
ATOM 722 C CA . GLY A 1 97 ? -11.327 -6.948 4.520 1.00 92.56 97 GLY A CA 1
ATOM 723 C C . GLY A 1 97 ? -10.594 -5.612 4.341 1.00 92.56 97 GLY A C 1
ATOM 724 O O . GLY A 1 97 ? -11.074 -4.589 4.825 1.00 92.56 97 GLY A O 1
ATOM 725 N N . TRP A 1 98 ? -9.501 -5.584 3.579 1.00 97.12 98 TRP A N 1
ATOM 726 C CA . TRP A 1 98 ? -8.807 -4.361 3.193 1.00 97.12 98 TRP A CA 1
ATOM 727 C C . TRP A 1 98 ? -9.584 -3.600 2.119 1.00 97.12 98 TRP A C 1
ATOM 729 O O . TRP A 1 98 ? -10.053 -4.183 1.139 1.00 97.12 98 TRP A O 1
ATOM 739 N N . THR A 1 99 ? -9.668 -2.280 2.271 1.00 98.38 99 THR A N 1
ATOM 740 C CA . THR A 1 99 ? -10.021 -1.364 1.177 1.00 98.38 99 THR A CA 1
ATOM 741 C C . THR A 1 99 ? -8.762 -1.054 0.385 1.00 98.38 99 THR A C 1
ATOM 743 O O . THR A 1 99 ? -7.738 -0.722 0.979 1.00 98.38 99 THR A O 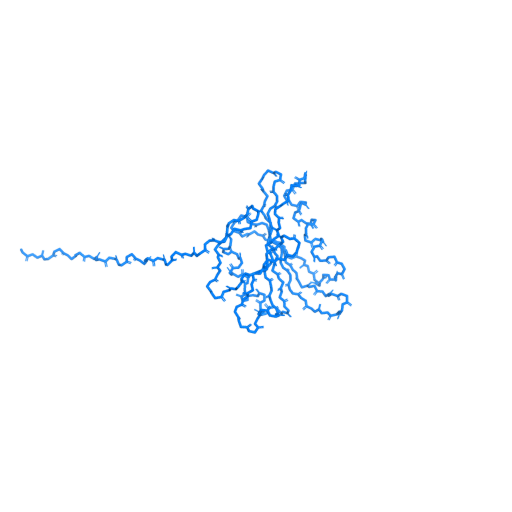1
ATOM 746 N N . VAL A 1 100 ? -8.825 -1.160 -0.941 1.00 98.62 100 VAL A N 1
ATOM 747 C CA . VAL A 1 100 ? -7.653 -1.049 -1.816 1.00 98.62 100 VAL A CA 1
ATOM 748 C C . VAL A 1 100 ? -7.895 -0.012 -2.901 1.00 98.62 100 VAL A C 1
ATOM 750 O O . VAL A 1 100 ? -8.895 -0.100 -3.616 1.00 98.62 100 VAL A O 1
ATOM 753 N N . SER A 1 101 ? -6.948 0.908 -3.073 1.00 98.75 101 SER A N 1
ATOM 754 C CA . SER A 1 101 ? -6.852 1.784 -4.245 1.00 98.75 101 SER A CA 1
ATOM 755 C C . SER A 1 101 ? -5.502 1.596 -4.907 1.00 98.75 101 SER A C 1
ATOM 757 O O . SER A 1 101 ? -4.481 1.592 -4.221 1.00 98.75 101 SER A O 1
ATOM 759 N N . ASP A 1 102 ? -5.483 1.477 -6.231 1.00 98.56 102 ASP A N 1
ATOM 760 C CA . ASP A 1 102 ? -4.244 1.420 -6.996 1.00 98.56 102 ASP A CA 1
ATOM 761 C C . ASP A 1 102 ? -4.281 2.283 -8.263 1.00 98.56 102 ASP A C 1
ATOM 763 O O . ASP A 1 102 ? -5.341 2.604 -8.814 1.00 98.56 102 ASP A O 1
ATOM 767 N N . ALA A 1 103 ? -3.098 2.701 -8.707 1.00 98.56 103 ALA A N 1
ATOM 768 C CA . ALA A 1 103 ? -2.919 3.411 -9.964 1.00 98.56 103 ALA A CA 1
ATOM 769 C C . ALA A 1 103 ? -1.463 3.368 -10.437 1.00 98.56 103 ALA A C 1
ATOM 771 O O . ALA A 1 103 ? -0.536 3.141 -9.655 1.00 98.56 103 ALA A O 1
ATOM 772 N N . LYS A 1 104 ? -1.272 3.659 -11.727 1.00 98.62 104 LYS A N 1
ATOM 773 C CA . LYS A 1 104 ? 0.018 4.112 -12.242 1.00 98.62 104 LYS A CA 1
ATOM 774 C C . LYS A 1 104 ? 0.167 5.597 -11.903 1.00 98.62 104 LYS A C 1
ATOM 776 O O . LYS A 1 104 ? -0.764 6.376 -12.113 1.00 98.62 104 LYS A O 1
ATOM 781 N N . VAL A 1 105 ? 1.314 5.985 -11.364 1.00 98.25 105 VAL A N 1
ATOM 782 C CA . VAL A 1 105 ? 1.644 7.367 -11.017 1.00 98.25 105 VAL A CA 1
ATOM 783 C C . VAL A 1 105 ? 2.954 7.777 -11.677 1.00 98.25 105 VAL A C 1
ATOM 785 O O . VAL A 1 105 ? 3.865 6.965 -11.818 1.00 98.25 105 VAL A O 1
ATOM 788 N N . VAL A 1 106 ? 3.049 9.042 -12.074 1.00 98.12 106 VAL A N 1
ATOM 789 C CA . VAL A 1 106 ? 4.268 9.650 -12.615 1.00 98.12 106 VAL A CA 1
ATOM 790 C C . VAL A 1 106 ? 4.761 10.693 -11.625 1.00 98.12 106 VAL A C 1
ATOM 792 O O . VAL A 1 106 ? 4.051 11.657 -11.328 1.00 98.12 106 VAL A O 1
ATOM 795 N N . THR A 1 107 ? 5.959 10.487 -11.083 1.00 97.25 107 THR A N 1
ATOM 796 C CA . THR A 1 107 ? 6.554 11.391 -10.090 1.00 97.25 107 THR A CA 1
ATOM 797 C C . THR A 1 107 ? 7.027 12.698 -10.730 1.00 97.25 107 THR A C 1
ATOM 799 O O . THR A 1 107 ? 7.161 12.812 -11.951 1.00 97.25 107 THR A O 1
ATOM 802 N N . ALA A 1 108 ? 7.363 13.694 -9.904 1.00 95.81 108 ALA A N 1
ATOM 803 C CA . ALA A 1 108 ? 7.973 14.939 -10.375 1.00 95.81 108 ALA A CA 1
ATOM 804 C C . ALA A 1 108 ? 9.282 14.712 -11.165 1.00 95.81 108 ALA A C 1
ATOM 806 O O . ALA A 1 108 ? 9.607 15.497 -12.053 1.00 95.81 108 ALA A O 1
ATOM 807 N N . GLN A 1 109 ? 10.006 13.621 -10.888 1.00 96.88 109 GLN A N 1
ATOM 808 C CA . GLN A 1 109 ? 11.221 13.218 -11.607 1.00 96.88 109 GLN A CA 1
ATOM 809 C C . GLN A 1 109 ? 10.934 12.416 -12.891 1.00 96.88 109 GLN A C 1
ATOM 811 O O . GLN A 1 109 ? 11.853 11.811 -13.437 1.00 96.88 109 GLN A O 1
ATOM 816 N N . GLN A 1 110 ? 9.684 12.392 -13.372 1.00 97.38 110 GLN A N 1
ATOM 817 C CA . GLN A 1 110 ? 9.244 11.624 -14.547 1.00 97.38 110 GLN A CA 1
ATOM 818 C C . GLN A 1 110 ? 9.462 10.108 -14.405 1.00 97.38 110 GLN A C 1
ATOM 820 O O . GLN A 1 110 ? 9.642 9.400 -15.394 1.00 97.38 110 GLN A O 1
ATOM 825 N N . GLN A 1 111 ? 9.454 9.593 -13.171 1.00 97.06 111 GLN A N 1
ATOM 826 C CA . GLN A 1 111 ? 9.512 8.154 -12.927 1.00 97.06 111 GLN A CA 1
ATOM 827 C C . GLN A 1 111 ? 8.099 7.586 -12.901 1.00 97.06 111 GLN A C 1
ATOM 829 O O . GLN A 1 111 ? 7.233 8.102 -12.194 1.00 97.06 111 GLN A O 1
ATOM 834 N N . GLU A 1 112 ? 7.880 6.507 -13.644 1.00 97.81 112 GLU A N 1
ATOM 835 C CA . GLU A 1 112 ? 6.627 5.764 -13.607 1.00 97.81 112 GLU A CA 1
ATOM 836 C C . GLU A 1 112 ? 6.662 4.739 -12.474 1.00 97.81 112 GLU A C 1
ATOM 838 O O . GLU A 1 112 ? 7.572 3.912 -12.398 1.00 97.81 112 GLU A O 1
ATOM 843 N N . LEU A 1 113 ? 5.657 4.775 -11.605 1.00 98.06 113 LEU A N 1
ATOM 844 C CA . LEU A 1 113 ? 5.493 3.843 -10.498 1.00 98.06 113 LEU A CA 1
ATOM 845 C C . LEU A 1 113 ? 4.076 3.270 -10.511 1.00 98.06 113 LEU A C 1
ATOM 847 O O . LEU A 1 113 ? 3.117 3.930 -10.900 1.00 98.06 113 LEU A O 1
ATOM 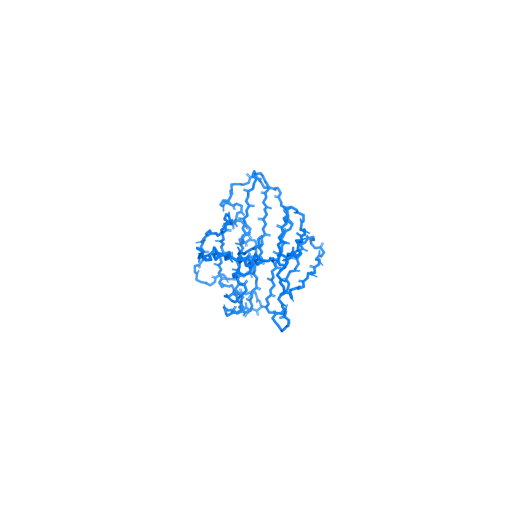851 N N . TRP A 1 114 ? 3.937 2.039 -10.048 1.00 98.50 114 TRP A N 1
ATOM 852 C CA . TRP A 1 114 ? 2.663 1.412 -9.736 1.00 98.50 114 TRP A CA 1
ATOM 853 C C . TRP A 1 114 ? 2.496 1.404 -8.228 1.00 98.50 114 TRP A C 1
ATOM 855 O O . TRP A 1 114 ? 3.292 0.786 -7.520 1.00 98.50 114 TRP A O 1
ATOM 865 N N . THR A 1 115 ? 1.467 2.099 -7.754 1.00 98.50 115 THR A N 1
ATOM 866 C CA . THR A 1 115 ? 1.215 2.306 -6.330 1.00 98.50 115 THR A CA 1
ATOM 867 C C . THR A 1 115 ? -0.128 1.703 -5.957 1.00 98.50 115 THR A C 1
ATOM 869 O O . THR A 1 115 ? -1.129 1.967 -6.623 1.00 98.50 115 THR A O 1
ATOM 872 N N . ALA A 1 116 ? -0.161 0.933 -4.872 1.00 98.69 116 ALA A N 1
ATOM 873 C CA . ALA A 1 116 ? -1.384 0.521 -4.198 1.00 98.69 116 ALA A CA 1
ATOM 874 C C . ALA A 1 116 ? -1.338 0.889 -2.722 1.00 98.69 116 ALA A C 1
ATOM 876 O O . ALA A 1 116 ? -0.308 0.723 -2.073 1.00 98.69 116 ALA A O 1
ATOM 877 N N . VAL A 1 117 ? -2.475 1.328 -2.196 1.00 98.69 117 VAL A N 1
ATOM 878 C CA . VAL A 1 117 ? -2.704 1.537 -0.767 1.00 98.69 117 VAL A CA 1
ATOM 879 C C . VAL A 1 117 ? -3.799 0.582 -0.322 1.00 98.69 117 VAL A C 1
ATOM 881 O O . VAL A 1 117 ? -4.865 0.531 -0.935 1.00 98.69 117 VAL A O 1
ATOM 884 N N . TYR A 1 118 ? -3.529 -0.141 0.755 1.00 98.44 118 TYR A N 1
ATOM 885 C CA . TYR A 1 118 ? -4.447 -1.026 1.457 1.00 98.44 118 TYR A CA 1
ATOM 886 C C . TYR A 1 118 ? -4.738 -0.389 2.808 1.00 98.44 118 TYR A C 1
ATOM 888 O O . TYR A 1 118 ? -3.801 0.002 3.503 1.00 98.44 118 TYR A O 1
ATOM 896 N N . THR A 1 119 ? -6.006 -0.282 3.193 1.00 98.19 119 THR A N 1
ATOM 897 C CA . THR A 1 119 ? -6.378 0.186 4.533 1.00 98.19 119 THR A CA 1
ATOM 898 C C . THR A 1 119 ? -7.422 -0.692 5.189 1.00 98.19 119 THR A C 1
ATOM 900 O O . THR A 1 119 ? -8.386 -1.109 4.541 1.00 98.19 119 THR A O 1
ATOM 903 N N . LEU A 1 120 ? -7.274 -0.879 6.491 1.00 96.94 120 LEU A N 1
ATOM 904 C CA . LEU A 1 120 ? -8.258 -1.501 7.359 1.00 96.94 120 LEU A CA 1
ATOM 905 C C . LEU A 1 120 ? -8.532 -0.535 8.511 1.00 96.94 120 LEU A C 1
ATOM 907 O O . LEU A 1 120 ? -7.601 -0.070 9.166 1.00 96.94 120 LEU A O 1
ATOM 911 N N . GLN A 1 121 ? -9.803 -0.202 8.742 1.00 96.81 1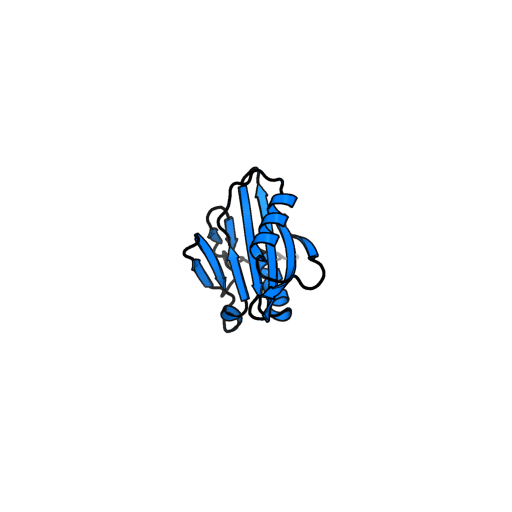21 GLN A N 1
ATOM 912 C CA . GLN A 1 121 ? -10.193 0.691 9.832 1.00 96.81 121 GLN A CA 1
ATOM 913 C C . GLN A 1 121 ? -11.026 -0.060 10.873 1.00 96.81 121 GLN A C 1
ATOM 915 O O . GLN A 1 121 ? -12.080 -0.608 10.554 1.00 96.81 121 GLN A O 1
ATOM 920 N N . SER A 1 122 ? -10.564 -0.032 12.126 1.00 95.06 122 SER A N 1
ATOM 921 C CA . SER A 1 122 ? -11.216 -0.635 13.294 1.00 95.06 122 SER A CA 1
ATOM 922 C C . SER A 1 122 ? -11.532 0.446 14.330 1.00 95.06 122 SER A C 1
ATOM 924 O O . SER A 1 122 ? -10.674 0.871 15.106 1.00 95.06 122 SER A O 1
ATOM 926 N N . GLY A 1 123 ? -12.776 0.933 14.334 1.00 95.44 123 GLY A N 1
ATOM 927 C CA . GLY A 1 123 ? -13.152 2.110 15.120 1.00 95.44 123 GLY A CA 1
ATOM 928 C C . GLY A 1 123 ? -12.420 3.357 14.616 1.00 95.44 123 GLY A C 1
ATOM 929 O O . GLY A 1 123 ? -12.564 3.726 13.451 1.00 95.44 123 GLY A O 1
ATOM 930 N N . LYS A 1 124 ? -11.625 3.994 15.484 1.00 96.56 124 LYS A N 1
ATOM 931 C CA . LYS A 1 124 ? -10.765 5.132 15.111 1.00 96.56 124 LYS A CA 1
ATOM 932 C C . LYS A 1 124 ? -9.395 4.717 14.581 1.00 96.56 124 LYS A C 1
ATOM 934 O O . LYS A 1 124 ? -8.692 5.544 14.025 1.00 96.56 124 LYS A O 1
ATOM 939 N N . ARG A 1 125 ? -9.001 3.455 14.739 1.00 96.31 125 ARG A N 1
ATOM 940 C CA . ARG A 1 125 ? -7.672 2.984 14.349 1.00 96.31 125 ARG A CA 1
ATOM 941 C C . ARG A 1 125 ? -7.641 2.670 12.853 1.00 96.31 125 ARG A C 1
ATOM 943 O O . ARG A 1 125 ? -8.408 1.819 12.408 1.00 96.31 125 ARG A O 1
ATOM 950 N N . LEU A 1 126 ? -6.745 3.308 12.107 1.00 96.94 126 LEU A N 1
ATOM 951 C CA . LEU A 1 126 ? -6.449 3.043 10.701 1.00 96.94 126 LEU A CA 1
ATOM 952 C C . LEU A 1 126 ? -5.102 2.325 10.577 1.00 96.94 126 LEU A C 1
ATOM 954 O O . LEU A 1 126 ? -4.064 2.858 10.969 1.00 96.94 126 LEU A O 1
ATOM 958 N N . GLU A 1 127 ? -5.125 1.135 9.996 1.00 96.69 127 GLU A N 1
ATOM 959 C CA . GLU A 1 127 ? -3.946 0.370 9.592 1.00 96.69 127 GLU A CA 1
ATOM 960 C C . GLU A 1 127 ? -3.775 0.472 8.083 1.00 96.69 127 GLU A C 1
ATOM 962 O O . GLU A 1 127 ? -4.765 0.503 7.344 1.00 96.69 127 GLU A O 1
ATOM 967 N N . ALA A 1 128 ? -2.525 0.535 7.619 1.00 97.00 128 ALA A N 1
ATOM 968 C CA . ALA A 1 128 ? -2.258 0.700 6.203 1.00 97.00 128 ALA A CA 1
ATOM 969 C C . ALA A 1 128 ? -0.982 0.010 5.723 1.00 97.00 128 ALA A C 1
ATOM 971 O O . ALA A 1 128 ? 0.055 0.019 6.391 1.00 97.00 128 ALA A O 1
ATOM 972 N N . ILE A 1 129 ? -1.070 -0.523 4.507 1.00 97.56 129 ILE A N 1
ATOM 973 C CA . ILE A 1 129 ? 0.046 -1.077 3.746 1.00 97.56 129 ILE A CA 1
ATOM 974 C C . ILE A 1 129 ? 0.113 -0.333 2.415 1.00 97.56 129 ILE A C 1
ATOM 976 O O . ILE A 1 129 ? -0.916 -0.067 1.793 1.00 97.56 129 ILE A O 1
ATOM 980 N N . MET A 1 130 ? 1.313 -0.004 1.952 1.00 98.00 130 MET A N 1
ATOM 981 C CA . MET A 1 130 ? 1.534 0.573 0.631 1.00 98.00 130 MET A CA 1
ATOM 982 C C . MET A 1 130 ? 2.491 -0.301 -0.174 1.00 98.00 130 MET A C 1
ATOM 984 O O . MET A 1 130 ? 3.584 -0.603 0.286 1.00 98.00 130 MET A O 1
ATOM 988 N N . LEU A 1 131 ? 2.100 -0.685 -1.384 1.00 98.50 131 LEU A N 1
ATOM 989 C CA . LEU A 1 131 ? 2.967 -1.358 -2.351 1.00 98.50 131 LEU A CA 1
ATOM 990 C C . LEU A 1 131 ? 3.360 -0.351 -3.427 1.00 98.50 131 LEU A C 1
ATOM 992 O O . LEU A 1 131 ? 2.482 0.225 -4.066 1.00 98.50 131 LEU A O 1
ATOM 996 N N . VAL A 1 132 ? 4.660 -0.169 -3.646 1.00 98.19 132 VAL A N 1
ATOM 997 C CA . VAL A 1 132 ? 5.203 0.671 -4.719 1.00 98.19 132 VAL A CA 1
ATOM 998 C C . VAL A 1 132 ? 6.145 -0.168 -5.566 1.00 98.19 132 VAL A C 1
ATOM 1000 O O . VAL A 1 132 ? 7.070 -0.774 -5.032 1.00 98.19 132 VAL A O 1
ATOM 1003 N N . ALA A 1 133 ? 5.932 -0.192 -6.878 1.00 98.50 133 ALA A N 1
ATOM 1004 C CA . ALA A 1 133 ? 6.770 -0.928 -7.817 1.00 98.50 133 ALA A CA 1
ATOM 1005 C C . ALA A 1 133 ? 7.108 -0.091 -9.056 1.00 98.50 133 ALA A C 1
ATOM 1007 O O . ALA A 1 133 ? 6.275 0.652 -9.562 1.00 98.50 133 ALA A O 1
ATOM 1008 N N . ALA A 1 134 ? 8.315 -0.246 -9.592 1.00 98.00 134 ALA A N 1
ATOM 1009 C CA . ALA A 1 134 ? 8.799 0.496 -10.758 1.00 98.00 134 ALA A CA 1
ATOM 1010 C C . ALA A 1 134 ? 8.222 -0.000 -12.098 1.00 98.00 134 ALA A C 1
ATOM 1012 O O . ALA A 1 134 ? 8.514 0.563 -13.148 1.00 98.00 134 ALA A O 1
ATOM 1013 N N . SER A 1 135 ? 7.441 -1.085 -12.098 1.00 97.62 135 SER A N 1
ATOM 1014 C CA . SER A 1 135 ? 6.785 -1.605 -13.299 1.00 97.62 135 SER A CA 1
ATOM 1015 C C . SER A 1 135 ? 5.500 -2.363 -12.969 1.00 97.62 135 SER A C 1
ATOM 1017 O O . SER A 1 135 ? 5.338 -2.885 -11.865 1.00 97.62 135 SER A O 1
ATOM 1019 N N . ASP A 1 136 ? 4.613 -2.475 -13.960 1.00 9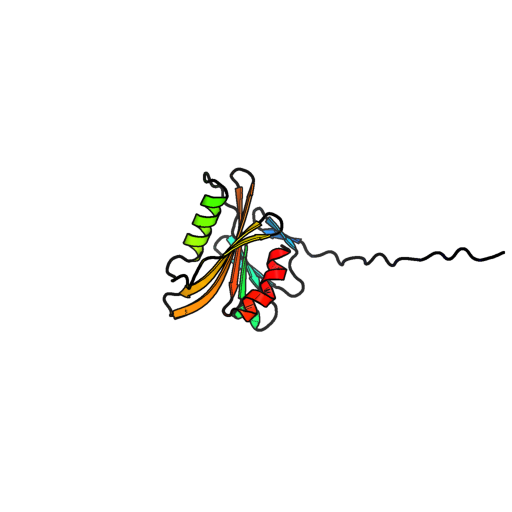7.62 136 ASP A N 1
ATOM 1020 C CA . ASP A 1 136 ? 3.369 -3.253 -13.866 1.00 97.62 136 ASP A CA 1
ATOM 1021 C C . ASP A 1 136 ? 3.651 -4.738 -13.591 1.00 97.62 136 ASP A C 1
ATOM 1023 O O . ASP A 1 136 ? 2.944 -5.388 -12.826 1.00 97.62 136 ASP A O 1
ATOM 1027 N N . ALA A 1 137 ? 4.724 -5.273 -14.181 1.00 97.94 137 ALA A N 1
ATOM 1028 C CA . ALA A 1 137 ? 5.125 -6.663 -13.995 1.00 97.94 137 ALA A CA 1
ATOM 1029 C C . ALA A 1 137 ? 5.522 -6.947 -12.539 1.00 97.94 137 ALA A C 1
ATOM 1031 O O . ALA A 1 137 ? 5.014 -7.898 -11.944 1.00 97.94 137 ALA A O 1
ATOM 1032 N N . LEU A 1 138 ? 6.371 -6.103 -11.941 1.00 97.81 138 LEU A N 1
ATOM 1033 C CA . LEU A 1 138 ? 6.744 -6.220 -10.525 1.00 97.81 138 LEU A CA 1
ATOM 1034 C C . LEU A 1 138 ? 5.531 -6.041 -9.610 1.00 97.81 138 LEU A C 1
ATOM 1036 O O . LEU A 1 138 ? 5.335 -6.827 -8.685 1.00 97.81 138 LEU A O 1
ATOM 1040 N N . PHE A 1 139 ? 4.684 -5.053 -9.904 1.00 98.25 139 PHE A N 1
ATOM 1041 C CA . PHE A 1 139 ? 3.458 -4.809 -9.151 1.00 98.25 139 PHE A CA 1
ATOM 1042 C C . PHE A 1 139 ? 2.546 -6.042 -9.135 1.00 98.25 139 PHE A C 1
ATOM 1044 O O . PHE A 1 139 ? 2.152 -6.509 -8.068 1.00 98.25 139 PHE A O 1
ATOM 1051 N N . LYS A 1 140 ? 2.263 -6.623 -10.306 1.00 97.62 140 LYS A N 1
ATOM 1052 C CA . LYS A 1 140 ? 1.448 -7.842 -10.439 1.00 97.62 140 LYS A CA 1
ATOM 1053 C C . LYS A 1 140 ? 2.090 -9.064 -9.788 1.00 97.62 140 LYS A C 1
ATOM 1055 O O . LYS A 1 140 ? 1.368 -9.910 -9.274 1.00 97.62 140 LYS A O 1
ATOM 1060 N N . THR A 1 141 ? 3.418 -9.150 -9.806 1.00 97.31 141 THR A N 1
ATOM 1061 C CA . THR A 1 141 ? 4.168 -10.268 -9.215 1.00 97.31 141 THR A CA 1
ATOM 1062 C C . THR A 1 141 ? 4.060 -10.258 -7.692 1.00 97.31 141 THR A C 1
ATOM 1064 O O . THR A 1 141 ? 3.807 -11.297 -7.088 1.00 97.31 141 THR A O 1
ATOM 1067 N N . HIS A 1 142 ? 4.212 -9.087 -7.068 1.00 97.44 142 HIS A N 1
ATOM 1068 C CA . HIS A 1 142 ? 4.301 -8.969 -5.608 1.00 97.44 142 HIS A CA 1
ATOM 1069 C C . HIS A 1 142 ? 2.965 -8.676 -4.922 1.00 97.44 142 HIS A C 1
ATOM 1071 O O . HIS A 1 142 ? 2.811 -8.966 -3.737 1.00 97.44 142 HIS A O 1
ATOM 1077 N N . ARG A 1 143 ? 1.969 -8.166 -5.654 1.00 96.94 143 ARG A N 1
ATOM 1078 C CA . ARG A 1 143 ? 0.632 -7.872 -5.120 1.00 96.94 143 ARG A CA 1
ATOM 1079 C C . ARG A 1 143 ? -0.037 -9.052 -4.397 1.00 96.94 143 ARG A C 1
ATOM 1081 O O . ARG A 1 143 ? -0.469 -8.831 -3.268 1.00 96.94 143 ARG A O 1
ATOM 1088 N N . PRO A 1 144 ? -0.095 -10.281 -4.949 1.00 96.31 144 PRO A N 1
ATOM 1089 C CA . PRO A 1 144 ? -0.741 -11.401 -4.259 1.00 96.31 144 PRO A CA 1
ATOM 1090 C C . PRO A 1 144 ? -0.109 -11.733 -2.904 1.00 96.31 144 PRO A C 1
ATOM 1092 O O . PRO A 1 144 ? -0.788 -12.251 -2.024 1.00 96.31 144 PRO A O 1
ATOM 1095 N N . THR A 1 145 ? 1.185 -11.446 -2.734 1.00 94.69 145 THR A N 1
ATOM 1096 C CA . THR A 1 145 ? 1.895 -11.623 -1.462 1.00 94.69 145 THR A CA 1
ATOM 1097 C C . THR A 1 145 ? 1.456 -10.581 -0.437 1.00 94.69 145 THR A C 1
ATOM 1099 O O . THR A 1 145 ? 1.254 -10.922 0.722 1.00 94.69 145 THR A O 1
ATOM 1102 N N . VAL A 1 146 ? 1.270 -9.325 -0.858 1.00 95.12 146 VAL A N 1
ATOM 1103 C CA . VAL A 1 146 ? 0.764 -8.244 0.008 1.00 95.12 146 VAL A CA 1
ATOM 1104 C C . VAL A 1 146 ? -0.683 -8.496 0.420 1.00 95.12 146 VAL A C 1
ATOM 1106 O O . VAL A 1 146 ? -1.045 -8.262 1.562 1.00 95.12 146 VAL A O 1
ATOM 1109 N N . GLU A 1 147 ? -1.505 -9.029 -0.481 1.00 94.44 147 GLU A N 1
ATOM 1110 C CA . GLU A 1 147 ? -2.911 -9.358 -0.206 1.00 94.44 147 GLU A CA 1
ATOM 1111 C C . GLU A 1 147 ? -3.096 -10.522 0.787 1.00 94.44 147 GLU A C 1
ATOM 1113 O O . GLU A 1 147 ? -4.208 -10.756 1.254 1.00 94.44 147 GLU A O 1
ATOM 1118 N N . GLN A 1 148 ? -2.022 -11.251 1.108 1.00 91.19 148 GLN A N 1
ATOM 1119 C CA . GLN A 1 148 ? -2.000 -12.312 2.122 1.00 91.19 148 GLN A CA 1
ATOM 1120 C C . GLN A 1 148 ? -1.472 -11.838 3.487 1.00 91.19 148 GLN A C 1
ATOM 1122 O O . GLN A 1 148 ? -1.399 -12.653 4.412 1.00 91.19 148 GLN A O 1
ATOM 1127 N N . MET A 1 149 ? -1.072 -10.565 3.603 1.00 87.56 149 MET A N 1
ATOM 1128 C CA . MET A 1 149 ? -0.635 -9.945 4.860 1.00 87.56 149 MET A CA 1
ATOM 1129 C C . MET A 1 149 ? -1.825 -9.503 5.713 1.00 87.56 149 MET A C 1
ATOM 1131 O O . MET A 1 149 ? -1.730 -9.731 6.940 1.00 87.56 149 MET A O 1
#

Foldseek 3Di:
DDDDDDPPDPPPPDDPFDWDDQQVDTAGQPPQWDWDQDPQSKIWIAHHDPQSVFKIKIWHHKDFAPDDPVVVQVVVVCVVQPQWDFPDDWDWDDAPQWTKTWTWIQHPVRQTKTKMKTWHDDPRIITIMMMIGSDPVSCVVCVVVVSRD

Sequence (149 aa):
MTLLLLILLPALAQEPQVREQAPGLSFPLPKGWSRQDLESKSIAILPPGGDARQCTVLILPAQDVDLGPAEAHDQLFRTATQGSTVEGKVRKSTCAGWTVSDAKVVTAQQQELWTAVYTLQSGKRLEAIMLVAASDALFKTHRPTVEQM

Secondary structure (DSSP, 8-state):
------------------EEEETTEEEEPPTT-EEEE-TTS-EEEE-SGGGGGTEEEEEEEEEE--S-HHHHHHHHHHHHTTTSEEEEEEEEEEETTEEEEEEEEE-TT--EEEEEEEEEEETTEEEEEEEEESSHHHHHHHHHHHTT-

Radius of gyration: 18.97 Å; chains: 1; bounding box: 32×77×32 Å